Protein AF-A0A6J7GLH9-F1 (afdb_monomer)

pLDDT: mean 93.58, std 6.39, range [53.88, 97.44]

Radius of gyration: 15.09 Å; Cα contacts (8 Å, |Δi|>4): 41; chains: 1; bounding box: 36×27×36 Å

Mean predicted aligned error: 3.94 Å

InterPro domains:
  IPR012467 Protein of unknown function DUF1684 [PF07920] (3-48)
  IPR012467 Protein of unknown function DUF1684 [PTHR41913] (3-49)

Organism: NCBI:txid449393

Sequence (59 aa):
MCAPNADGTITLDFNRAYLPPCAFNYNFNCPMPPEQNRFPFPVEAGEKNVLNKAGELLH

Structure (mmCIF, N/CA/C/O backbone):
data_AF-A0A6J7GLH9-F1
#
_entry.id   AF-A0A6J7GLH9-F1
#
loop_
_atom_site.group_PDB
_atom_site.id
_atom_site.type_symbol
_atom_site.label_atom_id
_atom_site.label_alt_id
_atom_site.label_comp_id
_atom_site.label_asym_id
_atom_site.label_entity_id
_atom_site.label_seq_id
_atom_site.pdbx_PDB_ins_code
_atom_site.Cartn_x
_atom_site.Cartn_y
_atom_site.Cartn_z
_atom_site.occupancy
_atom_site.B_iso_or_equiv
_atom_site.auth_seq_id
_atom_site.auth_comp_id
_atom_site.auth_asym_id
_atom_site.auth_atom_id
_atom_site.pdbx_PDB_model_num
ATOM 1 N N . MET A 1 1 ? -3.671 14.738 4.059 1.00 53.88 1 MET A N 1
ATOM 2 C CA . MET A 1 1 ? -3.722 13.880 5.264 1.00 53.88 1 MET A CA 1
ATOM 3 C C . MET A 1 1 ? -5.171 13.476 5.473 1.00 53.88 1 MET A C 1
ATOM 5 O O . MET A 1 1 ? -6.029 14.334 5.314 1.00 53.88 1 MET A O 1
ATOM 9 N N . CYS A 1 2 ? -5.452 12.195 5.717 1.00 71.56 2 CYS A N 1
ATOM 10 C CA . CYS A 1 2 ? -6.813 11.732 5.997 1.00 71.56 2 CYS A CA 1
ATOM 11 C C . CYS A 1 2 ? -7.113 12.011 7.476 1.00 71.56 2 CYS A C 1
ATOM 13 O O . CYS A 1 2 ? -6.312 11.633 8.330 1.00 71.56 2 CYS A O 1
ATOM 15 N N . ALA A 1 3 ? -8.193 12.735 7.767 1.00 87.44 3 ALA 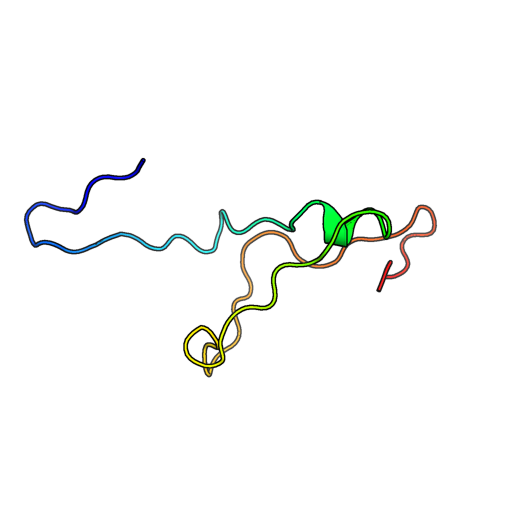A N 1
ATOM 16 C CA . ALA A 1 3 ? -8.626 12.963 9.142 1.00 87.44 3 ALA A CA 1
ATOM 17 C C . ALA A 1 3 ? -9.319 11.697 9.682 1.00 87.44 3 ALA A C 1
ATOM 19 O O . ALA A 1 3 ? -9.943 10.985 8.890 1.00 87.44 3 ALA A O 1
ATOM 20 N N . PRO A 1 4 ? -9.233 11.408 10.993 1.00 93.06 4 PRO A N 1
ATOM 21 C CA . PRO A 1 4 ? -10.047 10.365 11.604 1.00 93.06 4 PRO A CA 1
ATOM 22 C C . PRO A 1 4 ? -11.543 10.626 11.404 1.00 93.06 4 PRO A C 1
ATOM 24 O O . PRO A 1 4 ? -11.986 11.773 11.308 1.00 93.06 4 PRO A O 1
ATOM 27 N N . ASN A 1 5 ? -12.318 9.549 11.377 1.00 93.88 5 ASN A N 1
ATOM 28 C CA . ASN A 1 5 ? -13.771 9.589 11.423 1.00 93.88 5 ASN A CA 1
ATOM 29 C C . ASN A 1 5 ? -14.252 10.179 12.763 1.00 93.88 5 ASN A C 1
ATOM 31 O O . ASN A 1 5 ? -13.499 10.255 13.736 1.00 93.88 5 ASN A O 1
ATOM 35 N N . ALA A 1 6 ? -15.527 10.572 12.838 1.00 95.00 6 ALA A N 1
ATOM 36 C CA . ALA A 1 6 ? -16.108 11.159 14.052 1.00 95.00 6 ALA A CA 1
AT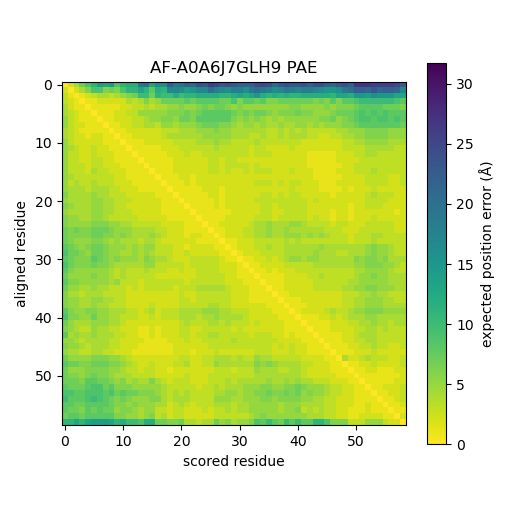OM 37 C C . ALA A 1 6 ? -16.048 10.226 15.281 1.00 95.00 6 ALA A C 1
ATOM 39 O O . ALA A 1 6 ? -16.043 10.701 16.413 1.00 95.00 6 ALA A O 1
ATOM 40 N N . ASP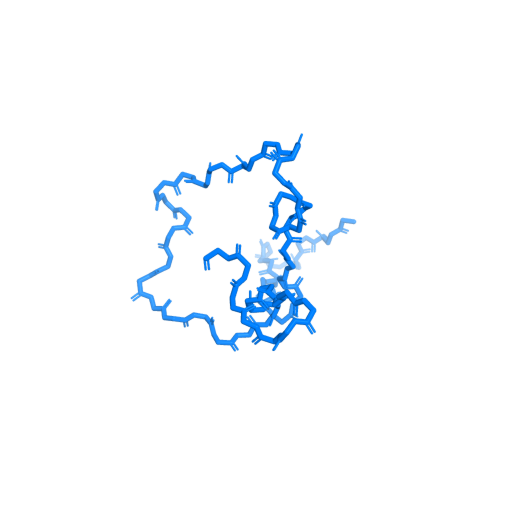 A 1 7 ? -15.976 8.913 15.060 1.00 96.25 7 ASP A N 1
ATOM 41 C CA . ASP A 1 7 ? -15.819 7.880 16.090 1.00 96.25 7 ASP A CA 1
ATOM 42 C C . ASP A 1 7 ? -14.347 7.590 16.457 1.00 96.25 7 ASP A C 1
ATOM 44 O O . ASP A 1 7 ? -14.067 6.702 17.259 1.00 96.25 7 ASP A O 1
ATOM 48 N N . GLY A 1 8 ? -13.397 8.331 15.877 1.00 95.69 8 GLY A N 1
ATOM 49 C CA . GLY A 1 8 ? -11.960 8.175 16.098 1.00 95.69 8 GLY A CA 1
ATOM 50 C C . GLY A 1 8 ? -11.289 7.096 15.243 1.00 95.69 8 GLY A C 1
ATOM 51 O O . GLY A 1 8 ? -10.078 6.904 15.359 1.00 95.69 8 GLY A O 1
ATOM 52 N N . THR A 1 9 ? -12.026 6.401 14.373 1.00 96.00 9 THR A N 1
ATOM 53 C CA . THR A 1 9 ? -11.457 5.372 13.489 1.00 96.00 9 THR A CA 1
ATOM 54 C C . THR A 1 9 ? -10.767 5.976 12.261 1.00 96.00 9 THR A C 1
ATOM 56 O O . THR A 1 9 ? -10.993 7.128 11.893 1.00 96.00 9 THR A O 1
ATOM 59 N N . ILE A 1 10 ? -9.913 5.195 11.593 1.00 94.56 10 ILE A N 1
ATOM 60 C CA . ILE A 1 10 ? -9.314 5.550 10.298 1.00 94.56 10 ILE A CA 1
ATOM 61 C C . ILE A 1 10 ? -9.594 4.421 9.309 1.00 94.56 10 ILE A C 1
ATOM 63 O O . ILE A 1 10 ? -9.480 3.244 9.648 1.00 94.56 10 ILE A O 1
ATOM 67 N N . THR A 1 11 ? -9.917 4.783 8.067 1.00 92.88 11 THR A N 1
ATOM 68 C CA . THR A 1 11 ? -9.987 3.812 6.969 1.00 92.88 11 THR A CA 1
ATOM 69 C C . THR A 1 11 ? -8.581 3.517 6.456 1.00 92.88 11 THR A C 1
ATOM 71 O O . THR A 1 11 ? -7.921 4.399 5.905 1.00 92.88 11 THR A O 1
ATOM 74 N N . LEU A 1 12 ? -8.132 2.272 6.616 1.00 91.88 12 LEU A N 1
ATOM 75 C CA . LEU A 1 12 ? -6.898 1.774 6.015 1.00 91.88 12 LEU A CA 1
ATOM 76 C C . LEU A 1 12 ? -7.222 1.074 4.687 1.00 91.88 12 LEU A C 1
ATOM 78 O O . LEU A 1 12 ? -7.772 -0.023 4.681 1.00 91.88 12 LEU A O 1
ATOM 82 N N . ASP A 1 13 ? -6.897 1.720 3.567 1.00 94.75 13 ASP A N 1
ATOM 83 C CA . ASP A 1 13 ? -7.187 1.210 2.221 1.00 94.75 13 ASP A CA 1
ATOM 84 C C . ASP A 1 13 ? -5.946 0.584 1.570 1.00 94.75 13 ASP A C 1
ATOM 86 O O . ASP A 1 13 ? -5.086 1.279 1.022 1.00 94.75 13 ASP A O 1
ATOM 90 N N . PHE A 1 14 ? -5.872 -0.748 1.594 1.00 96.06 14 PHE A N 1
ATOM 91 C CA . PHE A 1 14 ? -4.781 -1.503 0.973 1.00 96.06 14 PHE A CA 1
ATOM 92 C C . PHE A 1 14 ? -4.770 -1.437 -0.561 1.00 96.06 14 PHE A C 1
ATOM 94 O O . PHE A 1 14 ? -3.728 -1.688 -1.159 1.00 96.06 14 PHE A O 1
ATOM 101 N N . ASN A 1 15 ? -5.866 -1.038 -1.221 1.00 96.88 15 ASN A N 1
ATOM 102 C CA . ASN A 1 15 ? -5.874 -0.875 -2.683 1.00 96.88 15 ASN A CA 1
ATOM 103 C C . ASN A 1 15 ? -4.972 0.271 -3.149 1.00 96.88 15 ASN A C 1
ATOM 105 O O . ASN A 1 15 ? -4.617 0.340 -4.322 1.00 96.88 15 ASN A O 1
ATOM 109 N N . ARG A 1 16 ? -4.608 1.172 -2.232 1.00 95.62 16 ARG A N 1
ATOM 110 C CA . ARG A 1 16 ? -3.731 2.320 -2.478 1.00 95.62 16 ARG A CA 1
ATOM 111 C C . ARG A 1 16 ? -2.311 2.113 -1.952 1.00 95.62 16 ARG A C 1
ATOM 113 O O . ARG A 1 16 ? -1.537 3.068 -1.913 1.00 95.62 16 ARG A O 1
ATOM 120 N N . ALA A 1 17 ? -1.970 0.898 -1.520 1.00 96.19 17 ALA A N 1
ATOM 121 C CA . ALA A 1 17 ? -0.598 0.556 -1.179 1.00 96.19 17 ALA A CA 1
ATOM 122 C C . ALA A 1 17 ? 0.286 0.636 -2.433 1.00 96.19 17 ALA A C 1
ATOM 124 O O . ALA A 1 17 ? -0.087 0.134 -3.495 1.00 96.19 17 ALA A O 1
ATOM 125 N N . TYR A 1 18 ? 1.445 1.275 -2.291 1.00 95.31 18 TYR A N 1
ATOM 126 C CA . TYR A 1 18 ? 2.400 1.511 -3.370 1.00 95.31 18 TYR A CA 1
ATOM 127 C C . TYR A 1 18 ? 3.795 1.032 -2.969 1.00 95.31 18 TYR A C 1
ATOM 129 O O . TYR A 1 18 ? 4.129 0.943 -1.783 1.00 95.31 18 TYR A O 1
ATOM 137 N N . LEU A 1 19 ? 4.619 0.750 -3.970 1.00 95.25 19 LEU A N 1
ATOM 138 C CA . LEU A 1 19 ? 6.004 0.351 -3.813 1.00 95.25 19 LEU A CA 1
ATOM 139 C C . LEU A 1 19 ? 6.890 1.599 -3.676 1.00 95.25 19 LEU A C 1
ATOM 141 O O . LEU A 1 19 ? 6.814 2.516 -4.498 1.00 95.25 19 LEU A O 1
ATOM 145 N N . PRO A 1 20 ? 7.758 1.675 -2.653 1.00 94.81 20 PRO A N 1
ATOM 146 C CA . PRO A 1 20 ? 8.666 2.805 -2.498 1.00 94.81 20 PRO A CA 1
ATOM 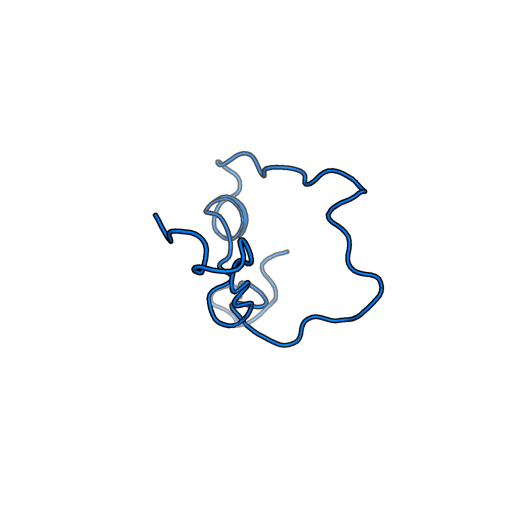147 C C . PRO A 1 20 ? 9.713 2.839 -3.630 1.00 94.81 20 PRO A C 1
ATOM 149 O O . PRO A 1 20 ? 9.987 1.808 -4.245 1.00 94.81 20 PRO A O 1
ATOM 152 N 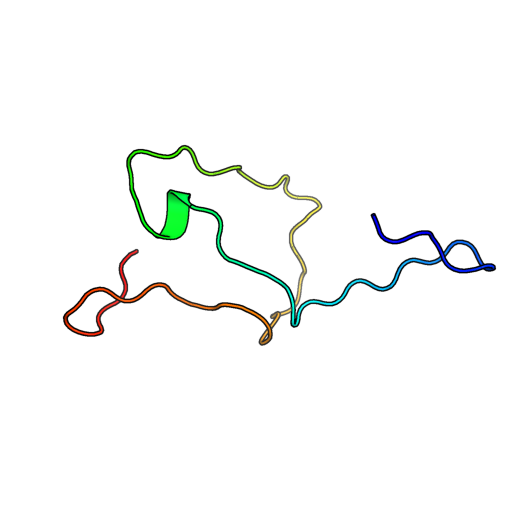N . PRO A 1 21 ? 10.394 3.979 -3.867 1.00 94.81 21 PRO A N 1
ATOM 153 C CA . PRO A 1 21 ? 11.395 4.111 -4.935 1.00 94.81 21 PRO A CA 1
ATOM 154 C C . PRO A 1 21 ? 12.498 3.042 -4.930 1.00 94.81 21 PRO A C 1
ATOM 156 O O . PRO A 1 21 ? 12.994 2.668 -5.992 1.00 94.81 21 PRO A O 1
ATOM 159 N N . CYS A 1 22 ? 12.857 2.512 -3.756 1.00 95.06 22 CYS A N 1
ATOM 160 C CA . CYS A 1 22 ? 13.853 1.446 -3.639 1.00 95.06 22 CYS A CA 1
ATOM 161 C C . CYS A 1 22 ? 13.432 0.133 -4.324 1.00 95.06 22 CYS A C 1
ATOM 163 O O . CYS A 1 22 ? 14.293 -0.632 -4.746 1.00 95.06 22 CYS A O 1
ATOM 165 N N . ALA A 1 23 ? 12.129 -0.096 -4.528 1.00 94.88 23 ALA A N 1
ATOM 166 C CA . ALA A 1 23 ? 11.633 -1.233 -5.2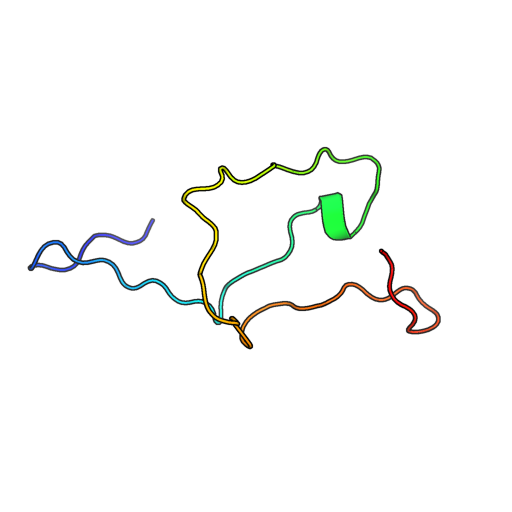98 1.00 94.88 23 ALA A CA 1
ATOM 167 C C . ALA A 1 23 ? 12.010 -1.143 -6.788 1.00 94.88 23 ALA A C 1
ATOM 169 O O . ALA A 1 23 ? 12.050 -2.160 -7.470 1.00 94.88 23 ALA A O 1
ATOM 170 N N . PHE A 1 24 ? 12.316 0.053 -7.298 1.00 94.44 24 PHE A N 1
ATOM 171 C CA . PHE A 1 24 ? 12.637 0.281 -8.710 1.00 94.44 24 PHE A CA 1
ATOM 172 C C . PHE A 1 24 ? 14.124 0.558 -8.955 1.00 94.44 24 PHE A C 1
ATOM 174 O O . PHE A 1 24 ? 14.582 0.471 -10.094 1.00 94.44 24 PHE A O 1
ATOM 181 N N . ASN A 1 25 ? 14.881 0.944 -7.923 1.00 92.25 25 ASN A N 1
ATOM 182 C CA . ASN A 1 25 ? 16.269 1.370 -8.077 1.00 92.25 25 ASN A CA 1
ATOM 183 C C . ASN A 1 25 ? 17.083 1.151 -6.790 1.00 92.25 25 ASN A C 1
ATOM 185 O O . ASN A 1 25 ? 16.765 1.703 -5.737 1.00 92.25 25 ASN A O 1
ATOM 189 N N . TYR A 1 26 ? 18.184 0.406 -6.915 1.00 91.94 26 TYR A N 1
ATOM 190 C CA . TYR A 1 26 ? 19.089 0.042 -5.817 1.00 91.94 26 TYR A CA 1
ATOM 191 C C . TYR A 1 26 ? 19.845 1.218 -5.180 1.00 91.94 26 TYR A C 1
ATOM 193 O O . TYR A 1 26 ? 20.453 1.053 -4.129 1.00 91.94 26 TYR A O 1
ATOM 201 N N . ASN A 1 27 ? 19.808 2.408 -5.783 1.00 95.56 27 ASN A N 1
ATOM 202 C CA . ASN A 1 27 ? 20.422 3.609 -5.211 1.00 95.56 27 ASN A CA 1
ATOM 203 C C . ASN A 1 27 ? 19.588 4.242 -4.081 1.00 95.56 27 ASN A C 1
ATOM 205 O O . ASN A 1 27 ? 20.041 5.205 -3.464 1.00 95.56 27 ASN A O 1
ATOM 209 N N . PHE A 1 28 ? 18.374 3.746 -3.813 1.00 95.62 28 PHE A N 1
ATOM 210 C CA . PHE A 1 2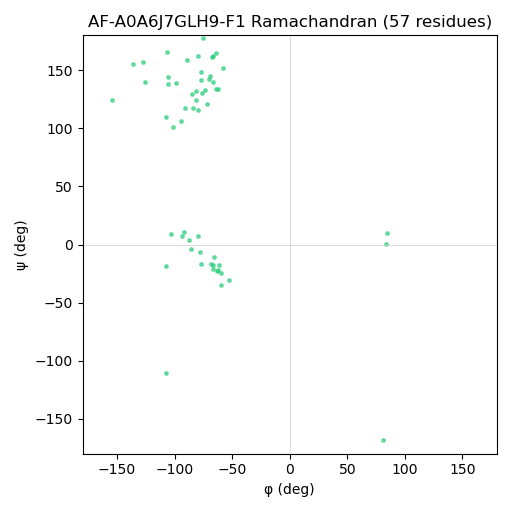8 ? 17.539 4.220 -2.709 1.00 95.62 28 PHE A CA 1
ATOM 211 C C . PHE A 1 28 ? 17.519 3.217 -1.558 1.00 95.62 28 PHE A C 1
ATOM 213 O O . PHE A 1 28 ? 17.346 2.018 -1.758 1.00 95.62 28 PHE A O 1
ATOM 220 N N . ASN A 1 29 ? 17.610 3.727 -0.331 1.00 94.50 29 ASN A N 1
ATOM 221 C CA . ASN A 1 29 ? 17.494 2.907 0.869 1.00 94.50 29 ASN A CA 1
ATOM 222 C C . ASN A 1 29 ? 16.041 2.481 1.096 1.00 94.50 29 ASN A C 1
ATOM 224 O O . ASN A 1 29 ? 15.134 3.318 1.073 1.00 94.50 29 ASN A O 1
ATOM 228 N N . CYS A 1 30 ? 15.824 1.194 1.370 1.00 93.06 30 CYS A N 1
ATOM 229 C CA . CYS A 1 30 ? 14.501 0.704 1.730 1.00 93.06 30 CYS A CA 1
ATOM 230 C C . CYS A 1 30 ? 14.182 0.957 3.211 1.00 93.06 30 CYS A C 1
ATOM 232 O O . CYS A 1 30 ? 14.993 0.617 4.079 1.00 93.06 30 CYS A O 1
ATOM 234 N N . PRO A 1 31 ? 12.991 1.501 3.528 1.00 92.06 31 PRO A N 1
ATOM 235 C CA . PRO A 1 31 ? 12.518 1.559 4.900 1.00 92.06 31 PRO A CA 1
ATOM 236 C C . PRO A 1 31 ? 12.137 0.150 5.359 1.00 92.06 31 PRO A C 1
ATOM 238 O O . PRO A 1 31 ? 11.264 -0.490 4.773 1.00 92.06 31 PRO A O 1
ATOM 241 N N . MET A 1 32 ? 12.780 -0.334 6.419 1.00 93.31 32 MET A N 1
ATOM 242 C CA . MET A 1 32 ? 12.419 -1.611 7.031 1.00 93.31 32 MET A CA 1
ATOM 243 C C . MET A 1 32 ? 11.261 -1.400 8.013 1.00 93.31 32 MET A C 1
ATOM 245 O O . MET A 1 32 ? 11.435 -0.666 8.991 1.00 93.31 32 MET A O 1
ATOM 249 N N . PRO A 1 33 ? 10.081 -2.007 7.785 1.00 93.62 33 PRO A N 1
ATOM 250 C CA . PRO A 1 33 ? 8.977 -1.905 8.726 1.00 93.62 33 PRO A CA 1
ATOM 251 C C . PRO A 1 33 ? 9.298 -2.676 10.019 1.00 93.62 33 PRO A C 1
ATOM 253 O O . PRO A 1 33 ? 9.933 -3.735 9.960 1.00 93.62 33 PRO A O 1
ATOM 256 N N . PRO A 1 34 ? 8.846 -2.184 11.185 1.00 96.94 34 PRO A N 1
ATOM 257 C CA . PRO A 1 34 ? 8.975 -2.913 12.440 1.00 96.94 34 PRO A CA 1
ATOM 258 C C . PRO A 1 34 ? 8.098 -4.177 12.430 1.00 96.94 34 PRO A C 1
ATOM 260 O O . PRO A 1 34 ? 7.154 -4.289 11.644 1.00 96.94 34 PRO A O 1
ATOM 263 N N . GLU A 1 35 ? 8.383 -5.134 13.315 1.00 96.69 35 GLU A N 1
ATOM 264 C CA . GLU A 1 35 ? 7.678 -6.426 13.348 1.00 96.69 35 GLU A CA 1
ATOM 265 C C . GLU A 1 35 ? 6.170 -6.28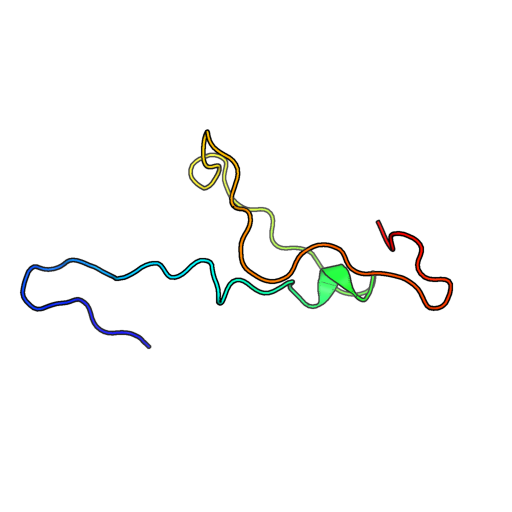7 13.577 1.00 96.69 35 GLU A C 1
ATOM 267 O O . GLU A 1 35 ? 5.388 -7.024 12.982 1.00 96.69 35 GLU A O 1
ATOM 272 N N . GLN A 1 36 ? 5.756 -5.297 14.370 1.00 97.44 36 GLN A N 1
ATOM 273 C CA . GLN A 1 36 ? 4.355 -5.007 14.678 1.00 97.44 36 GLN A CA 1
ATOM 274 C C . GLN A 1 36 ? 3.527 -4.638 13.435 1.00 97.44 36 GLN A C 1
ATOM 276 O O . GLN A 1 36 ? 2.303 -4.712 13.478 1.00 97.44 36 GLN A O 1
ATOM 281 N N . ASN A 1 37 ? 4.177 -4.271 12.325 1.00 95.38 37 ASN A N 1
ATOM 282 C CA . ASN A 1 37 ? 3.511 -3.936 11.066 1.00 95.38 37 ASN A CA 1
ATOM 283 C C . ASN A 1 37 ? 3.347 -5.149 10.130 1.00 95.38 37 ASN A C 1
ATOM 285 O O . ASN A 1 37 ? 3.008 -4.979 8.958 1.00 95.38 37 ASN A O 1
ATOM 289 N N . ARG A 1 38 ? 3.600 -6.375 10.607 1.00 95.31 38 ARG A N 1
ATOM 290 C CA . ARG A 1 38 ? 3.373 -7.606 9.839 1.00 95.31 38 ARG A CA 1
ATOM 291 C C . ARG A 1 38 ? 1.968 -8.137 10.098 1.00 95.31 38 ARG A C 1
ATOM 293 O O . ARG A 1 38 ? 1.637 -8.525 11.215 1.00 95.31 38 ARG A O 1
ATOM 300 N N . PHE A 1 39 ? 1.152 -8.198 9.052 1.00 94.94 39 PHE A N 1
ATOM 301 C CA . PHE A 1 39 ? -0.162 -8.829 9.131 1.00 94.94 39 PHE A CA 1
ATOM 302 C C . PHE A 1 39 ? -0.028 -10.362 9.094 1.00 94.94 39 PHE A C 1
ATOM 304 O O . PHE A 1 39 ? 0.789 -10.879 8.332 1.00 94.94 39 PHE A O 1
ATOM 311 N N . PRO A 1 40 ? -0.830 -11.111 9.873 1.00 96.81 40 PRO A N 1
ATOM 312 C CA . PRO A 1 40 ? -0.799 -12.577 9.885 1.00 96.81 40 PRO A CA 1
ATOM 313 C C . PRO A 1 40 ? -1.565 -13.209 8.707 1.00 96.81 40 PRO A C 1
ATOM 315 O O . PRO A 1 40 ? -1.767 -14.420 8.680 1.00 96.81 40 PRO A O 1
ATOM 318 N N . PHE A 1 41 ? -2.025 -12.397 7.754 1.00 95.88 41 PHE A N 1
ATOM 319 C CA . PHE A 1 41 ? -2.805 -12.804 6.589 1.00 95.88 41 PHE A CA 1
ATOM 320 C C . PHE A 1 41 ? -2.293 -12.098 5.325 1.00 95.88 41 PHE A C 1
ATOM 322 O O . PHE A 1 41 ? -1.693 -11.021 5.424 1.00 95.88 41 PHE A O 1
ATOM 329 N N . PRO A 1 42 ? -2.521 -12.680 4.134 1.00 96.06 42 PRO A N 1
ATOM 330 C CA . PRO A 1 42 ? -2.116 -12.059 2.882 1.00 96.06 42 PRO A CA 1
ATOM 331 C C . PRO A 1 42 ? -2.958 -10.817 2.565 1.00 96.06 42 PRO A C 1
ATOM 333 O O . PRO A 1 42 ? -4.171 -10.793 2.773 1.00 96.06 42 PRO A O 1
ATOM 336 N N . VAL A 1 43 ? -2.305 -9.800 2.002 1.00 95.06 43 VAL A N 1
ATOM 337 C CA . VAL A 1 43 ? -2.953 -8.635 1.390 1.00 95.06 43 VAL A CA 1
ATOM 338 C C . VAL A 1 43 ? -2.789 -8.765 -0.122 1.00 95.06 43 VAL A C 1
ATOM 340 O O . VAL A 1 43 ? -1.686 -8.641 -0.641 1.00 95.06 43 VAL A O 1
ATOM 343 N N . GLU A 1 44 ? -3.880 -9.041 -0.837 1.00 96.44 44 GLU A N 1
ATOM 344 C CA . GLU A 1 44 ? -3.856 -9.302 -2.289 1.00 96.44 44 GLU A CA 1
ATOM 345 C C . GLU A 1 44 ? -4.109 -8.052 -3.158 1.00 96.44 44 GLU A C 1
ATOM 347 O O . GLU A 1 44 ? -4.244 -8.157 -4.384 1.00 96.44 44 GLU A O 1
ATOM 352 N N . ALA A 1 45 ? -4.164 -6.8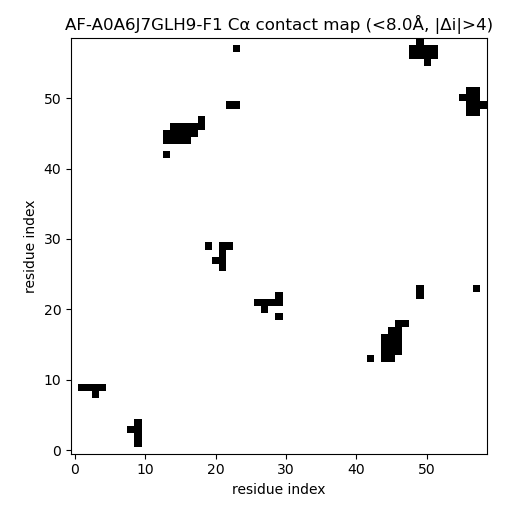78 -2.524 1.00 97.25 45 ALA A N 1
ATOM 353 C CA . ALA A 1 45 ? -4.477 -5.582 -3.121 1.00 97.25 45 ALA A CA 1
ATOM 354 C C . ALA A 1 45 ? -3.238 -4.677 -3.253 1.00 97.25 45 ALA A C 1
ATOM 356 O O . ALA A 1 45 ? -2.210 -4.925 -2.626 1.00 97.25 45 ALA A O 1
ATOM 357 N N . GLY A 1 46 ? -3.370 -3.606 -4.039 1.00 97.38 46 GLY A N 1
ATOM 358 C CA . GLY A 1 46 ? -2.311 -2.619 -4.260 1.00 97.38 46 GLY A CA 1
ATOM 359 C C . GLY A 1 46 ? -1.266 -3.052 -5.291 1.00 97.38 46 GLY A C 1
ATOM 360 O O . GLY A 1 46 ? -1.460 -4.009 -6.050 1.00 97.38 46 GLY A O 1
ATOM 361 N N . GLU A 1 47 ? -0.163 -2.307 -5.344 1.00 97.38 47 GLU A N 1
ATOM 362 C CA . GLU A 1 47 ? 0.986 -2.647 -6.186 1.00 97.38 47 GLU A CA 1
ATOM 363 C C . GLU A 1 47 ? 1.661 -3.943 -5.704 1.00 97.38 47 GLU A C 1
ATOM 365 O O . GLU A 1 47 ? 1.793 -4.180 -4.504 1.00 97.38 47 GLU A O 1
ATOM 370 N N . LYS A 1 48 ? 2.073 -4.799 -6.652 1.00 93.81 48 LYS A N 1
ATOM 371 C CA . LYS A 1 48 ? 2.619 -6.139 -6.372 1.00 93.81 48 LYS A CA 1
ATOM 372 C C . LYS A 1 48 ? 4.125 -6.192 -6.616 1.00 93.81 48 LYS A C 1
ATOM 374 O O . LYS A 1 48 ? 4.891 -5.588 -5.880 1.00 93.81 48 LYS A O 1
ATOM 379 N N . ASN A 1 49 ? 4.560 -6.908 -7.648 1.00 93.50 49 ASN A N 1
ATOM 380 C CA . ASN A 1 49 ? 5.975 -7.074 -7.948 1.00 93.50 49 ASN A CA 1
ATOM 381 C C . ASN A 1 49 ? 6.416 -6.110 -9.045 1.00 93.50 49 ASN A C 1
ATOM 383 O O . ASN A 1 49 ? 5.715 -5.937 -10.045 1.00 93.50 49 ASN A O 1
ATOM 387 N N . VAL A 1 50 ? 7.606 -5.533 -8.879 1.00 95.25 50 VAL A N 1
ATOM 388 C CA . VAL A 1 50 ? 8.274 -4.804 -9.959 1.00 95.25 50 VAL A CA 1
ATOM 389 C C . VAL A 1 50 ? 8.853 -5.814 -10.938 1.00 95.25 50 VAL A C 1
ATOM 391 O O . VAL A 1 50 ? 9.552 -6.746 -10.536 1.00 95.25 50 VAL A O 1
ATOM 394 N N . LEU A 1 51 ? 8.568 -5.612 -12.222 1.00 95.62 51 LEU A N 1
ATOM 395 C CA . LEU A 1 51 ? 9.113 -6.421 -13.303 1.00 95.62 51 LEU A CA 1
ATOM 396 C C . LEU A 1 51 ? 10.188 -5.643 -14.060 1.00 95.62 51 LEU A C 1
ATOM 398 O O . LEU A 1 51 ? 10.084 -4.429 -14.253 1.00 95.62 51 LEU A O 1
ATOM 402 N N . ASN A 1 52 ? 11.220 -6.349 -14.510 1.00 94.38 52 ASN A N 1
ATOM 403 C CA . ASN A 1 52 ? 12.209 -5.808 -15.428 1.00 94.38 52 ASN A CA 1
ATOM 404 C C . ASN A 1 52 ? 11.631 -5.720 -16.859 1.00 94.38 52 ASN A C 1
ATOM 406 O O . ASN A 1 52 ? 10.504 -6.134 -17.136 1.00 94.38 52 ASN A O 1
ATOM 410 N N . LYS A 1 53 ? 12.414 -5.191 -17.808 1.00 94.38 53 LYS A N 1
ATOM 411 C CA . LYS A 1 53 ? 11.962 -5.044 -19.206 1.00 94.38 53 LYS A CA 1
ATOM 412 C C . LYS A 1 53 ? 11.650 -6.372 -19.908 1.00 94.38 53 LYS A C 1
ATOM 414 O O . LYS A 1 53 ? 10.922 -6.355 -20.895 1.00 94.38 53 LYS A O 1
ATOM 419 N N . ALA A 1 54 ? 12.202 -7.485 -19.431 1.00 96.44 54 ALA A N 1
ATOM 420 C CA . ALA A 1 54 ? 11.924 -8.826 -19.939 1.00 96.44 54 ALA A CA 1
ATOM 421 C C . ALA A 1 54 ? 10.677 -9.463 -19.290 1.00 96.44 54 ALA A C 1
ATOM 423 O O . ALA A 1 54 ? 10.267 -10.544 -19.701 1.00 96.44 54 ALA A O 1
ATOM 424 N N . GLY A 1 55 ? 10.048 -8.792 -18.317 1.00 94.44 55 GLY A N 1
ATOM 425 C CA . GLY A 1 55 ? 8.887 -9.302 -17.586 1.00 94.44 55 GLY A CA 1
ATOM 426 C C . GLY A 1 55 ? 9.237 -10.213 -16.407 1.00 94.44 55 GLY A C 1
ATOM 427 O O . GLY A 1 55 ? 8.346 -10.837 -15.839 1.00 94.44 55 GLY A O 1
ATOM 428 N N . GLU A 1 56 ? 10.510 -10.295 -16.027 1.00 96.38 56 GLU A N 1
ATOM 429 C CA . GLU A 1 56 ? 10.982 -11.084 -14.885 1.00 96.38 56 GLU A CA 1
ATOM 430 C C . GLU A 1 56 ? 10.947 -10.237 -13.609 1.00 96.38 56 GLU A C 1
ATOM 432 O O . GLU A 1 56 ? 10.960 -9.007 -13.677 1.00 96.38 56 GLU A O 1
ATOM 437 N N . LEU A 1 57 ? 10.928 -10.876 -12.437 1.00 94.81 57 LEU A N 1
ATOM 438 C CA . LEU A 1 57 ? 10.965 -10.159 -11.161 1.00 94.81 57 LEU A CA 1
ATOM 439 C C . LEU A 1 57 ? 12.270 -9.358 -11.032 1.00 94.81 57 LEU A C 1
ATOM 441 O O . LEU A 1 57 ? 13.350 -9.868 -11.323 1.00 94.81 57 LEU A O 1
ATOM 445 N N . LEU A 1 58 ? 12.162 -8.097 -10.605 1.00 90.06 58 LEU A N 1
ATOM 446 C CA . LEU A 1 58 ? 13.324 -7.238 -10.361 1.00 90.06 58 LEU A CA 1
ATOM 447 C C . LEU A 1 58 ? 14.035 -7.571 -9.031 1.00 90.06 58 LEU A C 1
ATOM 449 O O . LEU A 1 58 ? 15.190 -7.184 -8.867 1.00 90.06 58 LEU A O 1
ATOM 453 N N . HIS A 1 59 ? 13.375 -8.299 -8.117 1.00 85.00 59 HIS A N 1
ATOM 454 C CA . HIS A 1 59 ? 13.897 -8.765 -6.820 1.00 85.00 59 HIS A CA 1
ATOM 455 C C . HIS A 1 59 ? 13.384 -10.160 -6.480 1.00 85.00 59 HIS A C 1
ATOM 457 O O . HIS A 1 59 ? 12.228 -10.459 -6.862 1.00 85.00 59 HIS A O 1
#

Solvent-accessible surface area (backbone atoms only — not comparable to full-atom values): 4259 Å² total; per-residue (Å²): 133,87,74,62,46,98,87,67,48,73,91,83,64,54,70,73,43,72,76,59,72,34,71,80,36,87,91,41,84,73,85,79,78,59,77,89,76,62,70,100,61,91,78,95,53,39,62,81,82,54,58,43,97,87,68,45,72,68,119

Foldseek 3Di:
DDDADPVRHDDDDQQADDDPVCLVDVVDDDDDDDPVPDDPDDDPHHDDFDADPVRHGPD

Secondary structure (DSSP, 8-state):
-PPPPTTS-----GGG----GGGT-TTSPPPPPPGGG--SS----S----B-TTSSB--